Protein AF-A0A920KUJ2-F1 (afdb_monomer_lite)

Sequence (91 aa):
MNLSTAAAVDVLNRAEHRLKASVCWWHLLVVAATSPAPIQAAACVHPWVELRTEQSLRAALKSGVIQAVAVHAIPLDDEDMLLRLISALPA

Foldseek 3Di:
DEDQALVVLVVLVPDPDNDAAEYEPVSLPDAPVPDDPLCVLLPPDPPHHDHPRNVSVVVCCVVCSHPYYDNPDDDDDPVNSVVSSVVSDDD

pLDDT: mean 80.21, std 13.04, range [52.12, 96.5]

Secondary structure (DSSP, 8-state):
-EE--HHHHHHHHH-SS----EEEHHHHH--GGGS-HHHHHT-S-SSPPPTTHHHHHHHHHHTTSS-EEE-------HHHHHHHHHHTS--

Radius of gyration: 14.64 Å; chains: 1; bounding box: 35×23×38 Å

Structure (mmCIF, N/CA/C/O backbone):
data_AF-A0A920KUJ2-F1
#
_entry.id   AF-A0A920KUJ2-F1
#
loop_
_atom_site.group_PDB
_atom_site.id
_atom_site.type_symbol
_atom_site.label_atom_id
_atom_site.label_alt_id
_atom_site.label_comp_id
_atom_site.label_asym_id
_atom_site.label_entity_id
_atom_site.label_seq_id
_atom_site.pdbx_PDB_ins_code
_atom_site.Cartn_x
_atom_site.Cartn_y
_atom_site.Cartn_z
_atom_site.occupancy
_atom_site.B_iso_or_equiv
_atom_site.auth_seq_id
_atom_site.auth_comp_id
_atom_site.auth_asym_id
_atom_site.auth_atom_id
_atom_site.pdbx_PDB_model_num
ATOM 1 N N . MET A 1 1 ? -8.944 2.983 -2.130 1.00 73.75 1 MET A N 1
ATOM 2 C CA . MET A 1 1 ? -7.879 4.009 -2.181 1.00 73.75 1 MET A CA 1
ATOM 3 C C . MET A 1 1 ? -6.571 3.338 -1.810 1.00 73.75 1 MET A C 1
ATOM 5 O O . MET A 1 1 ? -6.560 2.700 -0.767 1.00 73.75 1 MET A O 1
ATOM 9 N N . ASN A 1 2 ? -5.543 3.407 -2.660 1.00 83.44 2 ASN A N 1
ATOM 10 C CA . ASN A 1 2 ? -4.266 2.722 -2.444 1.00 83.44 2 ASN A CA 1
ATOM 11 C C . ASN A 1 2 ? -3.253 3.663 -1.771 1.00 83.44 2 ASN A C 1
ATOM 13 O O . ASN A 1 2 ? -2.790 4.607 -2.405 1.00 83.44 2 ASN A O 1
ATOM 17 N N . LEU A 1 3 ? -2.961 3.445 -0.490 1.00 88.38 3 LEU A N 1
ATOM 18 C CA . LEU A 1 3 ? -2.057 4.287 0.295 1.00 88.38 3 LEU A CA 1
ATOM 19 C C . LEU A 1 3 ? -0.602 3.856 0.130 1.00 88.38 3 LEU A C 1
ATOM 21 O O . LEU A 1 3 ? -0.312 2.666 0.178 1.00 88.38 3 LEU A O 1
ATOM 25 N N . SER A 1 4 ? 0.301 4.829 0.019 1.00 87.38 4 SER A N 1
ATOM 26 C CA . SER A 1 4 ? 1.742 4.586 -0.133 1.00 87.38 4 SER A CA 1
ATOM 27 C C . SER A 1 4 ? 2.636 5.502 0.703 1.00 87.38 4 SER A C 1
ATOM 29 O O . SER A 1 4 ? 3.853 5.362 0.624 1.00 87.38 4 SER A O 1
ATOM 31 N N . THR A 1 5 ? 2.062 6.442 1.467 1.00 89.12 5 THR A N 1
ATOM 32 C CA . THR A 1 5 ? 2.792 7.459 2.247 1.00 89.12 5 THR A CA 1
ATOM 33 C C . THR A 1 5 ? 2.341 7.467 3.706 1.00 89.12 5 THR A C 1
ATOM 35 O O . THR A 1 5 ? 1.177 7.193 4.014 1.00 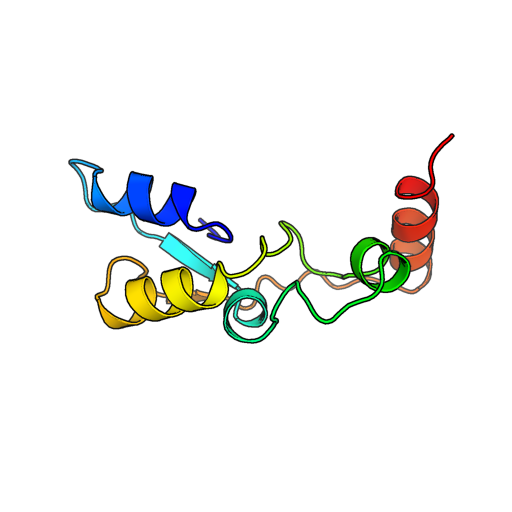89.12 5 THR A O 1
ATOM 38 N N . ALA A 1 6 ? 3.251 7.813 4.621 1.00 90.38 6 ALA A N 1
ATOM 39 C CA . ALA A 1 6 ? 2.917 7.988 6.035 1.00 90.38 6 ALA A CA 1
ATOM 40 C C . ALA A 1 6 ? 1.975 9.187 6.248 1.00 90.38 6 ALA A C 1
ATOM 42 O O . ALA A 1 6 ? 1.016 9.091 7.007 1.00 90.38 6 ALA A O 1
ATOM 43 N N . ALA A 1 7 ? 2.175 10.276 5.499 1.00 91.38 7 ALA A N 1
ATOM 44 C CA . ALA A 1 7 ? 1.305 11.448 5.560 1.00 91.38 7 ALA A CA 1
ATOM 45 C C . ALA A 1 7 ? -0.156 11.112 5.208 1.00 91.38 7 ALA A C 1
ATOM 47 O O . ALA A 1 7 ? -1.083 11.593 5.857 1.00 91.38 7 ALA A O 1
ATOM 48 N N . ALA A 1 8 ? -0.385 10.246 4.216 1.00 90.50 8 ALA A N 1
ATOM 49 C CA . ALA A 1 8 ? -1.739 9.834 3.860 1.00 90.50 8 ALA A CA 1
ATOM 50 C C . ALA A 1 8 ? -2.384 8.938 4.937 1.00 90.50 8 ALA A C 1
ATOM 52 O O . ALA A 1 8 ? -3.597 9.004 5.138 1.00 90.50 8 ALA A O 1
ATOM 53 N N . VAL A 1 9 ? -1.587 8.150 5.672 1.00 92.62 9 VAL A N 1
ATOM 54 C CA . VAL A 1 9 ? -2.055 7.433 6.872 1.00 92.62 9 VAL A CA 1
ATOM 55 C C . VAL A 1 9 ? -2.486 8.418 7.958 1.00 92.62 9 VAL A C 1
ATOM 57 O O . VAL A 1 9 ? -3.555 8.237 8.537 1.00 92.62 9 VAL A O 1
ATOM 60 N N . ASP A 1 10 ? -1.707 9.471 8.209 1.00 92.94 10 ASP A N 1
ATOM 61 C CA . ASP A 1 10 ? -2.044 10.484 9.217 1.00 92.94 10 ASP A CA 1
ATOM 62 C C . ASP A 1 10 ? -3.345 11.217 8.883 1.00 92.94 10 ASP A C 1
ATOM 64 O O . ASP A 1 10 ? -4.186 11.417 9.761 1.00 92.94 10 ASP A O 1
ATOM 68 N N . VAL A 1 11 ? -3.542 11.578 7.611 1.00 93.00 11 VAL A N 1
ATOM 69 C CA . VAL A 1 11 ? -4.797 12.175 7.129 1.00 93.00 11 VAL A CA 1
ATOM 70 C C . VAL A 1 11 ? -5.966 11.222 7.362 1.00 93.00 11 VAL A C 1
ATOM 72 O O . VAL A 1 11 ? -6.993 11.634 7.898 1.00 93.00 11 VAL A O 1
ATOM 75 N N . LEU A 1 12 ? -5.804 9.942 7.015 1.00 92.62 12 LEU A N 1
ATOM 76 C CA . LEU A 1 12 ? -6.852 8.944 7.204 1.00 92.62 12 LEU A CA 1
ATOM 77 C C . LEU A 1 12 ? -7.199 8.739 8.683 1.00 92.62 12 LEU A C 1
ATOM 79 O O . LEU A 1 12 ? -8.366 8.580 9.026 1.00 92.62 12 LEU A O 1
ATOM 83 N N . ASN A 1 13 ? -6.196 8.767 9.556 1.00 91.81 13 ASN A N 1
ATOM 84 C CA . ASN A 1 13 ? -6.373 8.585 10.991 1.00 91.81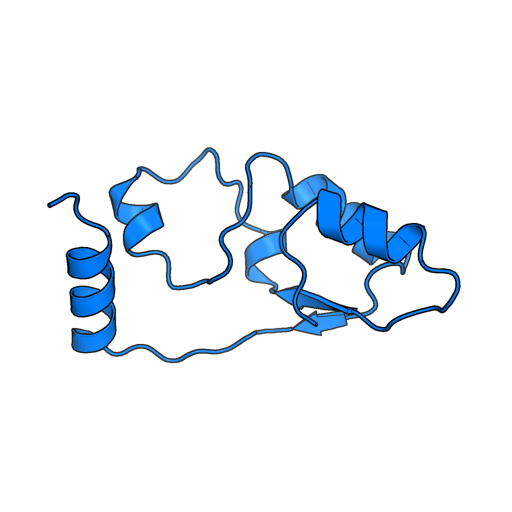 13 ASN A CA 1
ATOM 85 C C . ASN A 1 13 ? -7.082 9.776 11.664 1.00 91.81 13 ASN A C 1
ATOM 87 O O . ASN A 1 13 ? -7.732 9.603 12.690 1.00 91.81 13 ASN A O 1
ATOM 91 N N . ARG A 1 14 ? -6.959 10.984 11.096 1.00 93.25 14 ARG A N 1
ATOM 92 C CA . ARG A 1 14 ? -7.611 12.212 11.588 1.00 93.25 14 ARG A CA 1
ATOM 93 C C . ARG A 1 14 ? -8.977 12.478 10.957 1.00 93.25 14 ARG A C 1
ATOM 95 O O . ARG A 1 14 ? -9.647 13.422 11.366 1.00 93.25 14 ARG A O 1
ATOM 102 N N . ALA A 1 15 ? -9.374 11.703 9.951 1.00 90.94 15 ALA A N 1
ATOM 103 C CA . ALA A 1 15 ? -10.649 11.895 9.278 1.00 90.94 15 ALA A CA 1
ATOM 104 C C . ALA A 1 15 ? -11.816 11.639 10.248 1.00 90.94 15 ALA A C 1
ATOM 106 O O . ALA A 1 15 ? -11.879 10.597 10.898 1.00 90.94 15 ALA A O 1
ATOM 107 N N . GLU A 1 16 ? -12.764 12.578 10.314 1.00 87.94 16 GLU A N 1
ATOM 108 C CA . GLU A 1 16 ? -13.955 12.474 11.176 1.00 87.94 16 GLU A CA 1
ATOM 109 C C . GLU A 1 16 ? -14.828 11.263 10.814 1.00 87.94 16 GLU A C 1
ATOM 111 O O . GLU A 1 16 ? -15.468 10.647 11.668 1.00 87.94 16 GLU A O 1
ATOM 116 N N . HIS A 1 17 ? -14.817 10.883 9.535 1.00 87.19 17 HIS A N 1
ATOM 117 C CA . HIS A 1 17 ? -15.467 9.683 9.037 1.00 87.19 17 HIS A CA 1
ATOM 118 C C . HIS A 1 17 ? -14.448 8.588 8.746 1.00 87.19 17 HIS A C 1
ATOM 120 O O . HIS A 1 17 ? -13.394 8.824 8.155 1.00 87.19 17 HIS A O 1
ATOM 126 N N . ARG A 1 18 ? -14.813 7.347 9.084 1.00 85.06 18 ARG A N 1
ATOM 127 C CA . ARG A 1 18 ? -13.979 6.172 8.826 1.00 85.06 18 ARG A CA 1
ATOM 128 C C . ARG A 1 18 ? -13.988 5.815 7.338 1.00 85.06 18 ARG A C 1
ATOM 130 O O . ARG A 1 18 ? -14.763 4.970 6.889 1.00 85.06 18 ARG A O 1
ATOM 137 N N . LEU A 1 19 ? -13.122 6.472 6.572 1.00 89.44 19 LEU A N 1
ATOM 138 C CA . LEU A 1 19 ? -12.896 6.155 5.166 1.00 89.44 19 LEU A CA 1
ATOM 139 C C . LEU A 1 19 ? -12.229 4.779 5.045 1.00 89.44 19 LEU A C 1
ATOM 141 O O . LEU A 1 19 ? -11.347 4.426 5.827 1.00 89.44 19 LEU A O 1
ATOM 145 N N . LYS A 1 20 ? -12.652 3.994 4.050 1.00 92.06 20 LYS A N 1
ATOM 146 C CA . LYS A 1 20 ? -12.031 2.698 3.763 1.00 92.06 20 LYS A CA 1
ATOM 147 C C . LYS A 1 20 ? -10.823 2.876 2.849 1.00 92.06 20 LYS A C 1
ATOM 149 O O . LYS A 1 20 ? -10.935 3.460 1.768 1.00 92.06 20 LYS A O 1
ATOM 154 N N . ALA A 1 21 ? -9.691 2.311 3.245 1.00 93.62 21 ALA A N 1
ATOM 155 C CA . ALA A 1 21 ? -8.453 2.347 2.485 1.00 93.62 21 ALA A CA 1
ATOM 156 C C . ALA A 1 21 ? -7.792 0.969 2.391 1.00 93.62 21 ALA A C 1
ATOM 158 O O . ALA A 1 21 ? -7.971 0.091 3.240 1.00 93.62 21 ALA A O 1
ATOM 159 N N . SER A 1 22 ? -7.005 0.811 1.334 1.00 93.88 22 SER A N 1
ATOM 160 C CA . SER A 1 22 ? -6.172 -0.351 1.064 1.00 93.88 22 SER A CA 1
ATOM 161 C C . SER A 1 22 ? -4.721 0.080 0.860 1.00 93.88 22 SER A C 1
ATOM 163 O O . SER A 1 22 ? -4.449 1.242 0.566 1.00 93.88 22 SER A O 1
ATOM 165 N N . VAL A 1 23 ? -3.791 -0.859 0.969 1.00 91.75 23 VAL A N 1
ATOM 166 C CA . VAL A 1 23 ? -2.367 -0.669 0.651 1.00 91.75 23 VAL A CA 1
ATOM 167 C C . VAL A 1 23 ? -1.930 -1.706 -0.379 1.00 91.75 23 VAL A C 1
ATOM 169 O O . VAL A 1 23 ? -2.421 -2.837 -0.350 1.00 91.75 23 VAL A O 1
ATOM 172 N N . CYS A 1 24 ? -1.020 -1.352 -1.285 1.00 90.19 24 CYS A N 1
ATOM 173 C CA . CYS A 1 24 ? -0.459 -2.308 -2.230 1.00 90.19 24 CYS A CA 1
ATOM 174 C C . CYS A 1 24 ? 0.496 -3.225 -1.472 1.00 90.19 24 CYS A C 1
ATOM 176 O O . CYS A 1 24 ? 1.340 -2.750 -0.714 1.00 90.19 24 CYS A O 1
ATOM 178 N N . TRP A 1 25 ? 0.390 -4.538 -1.674 1.00 88.00 25 TRP A N 1
ATOM 179 C CA . TRP A 1 25 ? 1.260 -5.513 -1.004 1.00 88.00 25 TRP A CA 1
ATOM 180 C C . TRP A 1 25 ? 2.756 -5.198 -1.182 1.00 88.00 25 TRP A C 1
ATOM 182 O O . TRP A 1 25 ? 3.535 -5.377 -0.249 1.00 88.00 25 TRP A O 1
ATOM 192 N N . TRP A 1 26 ? 3.145 -4.647 -2.336 1.00 84.38 26 TRP A N 1
ATOM 193 C CA . TRP A 1 26 ? 4.520 -4.236 -2.617 1.00 84.38 26 TRP A CA 1
ATOM 194 C C . TRP A 1 26 ? 5.012 -3.135 -1.668 1.00 84.38 26 TRP A C 1
ATOM 196 O O . TRP A 1 26 ? 6.155 -3.166 -1.211 1.00 84.38 26 TRP A O 1
ATOM 206 N N . HIS A 1 27 ? 4.124 -2.210 -1.282 1.00 86.31 27 HIS A N 1
ATOM 207 C CA . HIS A 1 27 ? 4.433 -1.119 -0.351 1.00 86.31 27 HIS A CA 1
ATOM 208 C C . HIS A 1 27 ? 4.699 -1.591 1.082 1.00 86.31 27 HIS A C 1
ATOM 210 O O . HIS A 1 27 ? 5.255 -0.852 1.890 1.00 86.31 27 HIS A O 1
ATOM 216 N N . LEU A 1 28 ? 4.316 -2.828 1.409 1.00 86.50 28 LEU A N 1
ATOM 217 C CA . LEU A 1 28 ? 4.593 -3.441 2.704 1.00 86.50 28 LEU A CA 1
ATOM 218 C C . LEU A 1 28 ? 5.938 -4.162 2.738 1.00 86.50 28 LEU A C 1
ATOM 220 O O . LEU A 1 28 ? 6.411 -4.452 3.834 1.00 86.50 28 LEU A O 1
ATOM 224 N N . LEU A 1 29 ? 6.533 -4.495 1.593 1.00 80.50 29 LEU A N 1
ATOM 225 C CA . LEU A 1 29 ? 7.742 -5.321 1.512 1.00 80.50 29 LEU A CA 1
ATOM 226 C C . LEU A 1 29 ? 8.994 -4.505 1.188 1.00 80.50 29 LEU A C 1
ATOM 228 O O . LEU A 1 29 ? 10.060 -4.806 1.724 1.00 80.50 29 LEU A O 1
ATOM 232 N N . VAL A 1 30 ? 8.870 -3.487 0.335 1.00 68.38 30 VAL A N 1
ATOM 233 C CA . VAL A 1 30 ? 10.020 -2.765 -0.216 1.00 68.38 30 VAL A CA 1
ATOM 234 C C . VAL A 1 30 ? 10.447 -1.605 0.672 1.00 68.38 30 VAL A C 1
ATOM 236 O O . VAL A 1 30 ? 9.673 -0.689 0.933 1.00 68.38 30 VAL A O 1
ATOM 239 N N . VAL A 1 31 ? 11.725 -1.615 1.058 1.00 63.47 31 VAL A N 1
ATOM 240 C CA . VAL A 1 31 ? 12.398 -0.464 1.663 1.00 63.47 31 VAL A CA 1
ATOM 241 C C . VAL A 1 31 ? 12.993 0.378 0.538 1.00 63.47 31 VAL A C 1
ATOM 243 O O . VAL A 1 31 ? 13.957 -0.024 -0.120 1.00 63.47 31 VAL A O 1
ATOM 246 N N . ALA A 1 32 ? 12.454 1.578 0.340 1.00 57.75 32 ALA A N 1
ATOM 247 C CA . ALA A 1 32 ? 12.900 2.542 -0.670 1.00 57.75 32 ALA A CA 1
ATOM 248 C C . ALA A 1 32 ? 14.418 2.852 -0.648 1.00 57.75 32 ALA A C 1
ATOM 250 O O . ALA A 1 32 ? 14.981 3.277 -1.651 1.00 57.75 32 ALA A O 1
ATOM 251 N N . ALA A 1 33 ? 15.114 2.569 0.460 1.00 52.12 33 ALA A N 1
ATOM 252 C CA . ALA A 1 33 ? 16.558 2.762 0.613 1.00 52.12 33 ALA A CA 1
ATOM 253 C C . ALA A 1 33 ? 17.452 1.790 -0.186 1.00 52.12 33 ALA A C 1
ATOM 255 O O . ALA A 1 33 ? 18.665 1.979 -0.196 1.00 52.12 33 ALA A O 1
ATOM 256 N N . THR A 1 34 ? 16.902 0.738 -0.805 1.00 53.59 34 THR A N 1
ATOM 257 C CA . THR A 1 34 ? 17.720 -0.358 -1.377 1.00 53.59 34 THR A CA 1
ATOM 258 C C . THR A 1 34 ? 17.736 -0.458 -2.900 1.00 53.59 34 THR A C 1
ATOM 260 O O . THR A 1 34 ? 18.506 -1.256 -3.426 1.00 53.59 34 THR A O 1
ATOM 263 N N . SER A 1 35 ? 16.955 0.346 -3.631 1.00 55.53 35 SER A N 1
ATOM 264 C CA . SER A 1 35 ? 16.980 0.316 -5.103 1.00 55.53 35 SER A CA 1
ATOM 265 C C . SER A 1 35 ? 17.752 1.499 -5.694 1.00 55.53 35 SER A C 1
ATOM 267 O O . SER A 1 35 ? 17.389 2.642 -5.404 1.00 55.53 35 SER A O 1
ATOM 269 N N . PRO A 1 36 ? 18.779 1.268 -6.536 1.00 56.50 36 PRO A N 1
ATOM 270 C CA . PRO A 1 36 ? 19.441 2.331 -7.289 1.00 56.50 36 PRO A CA 1
ATOM 271 C C . PRO A 1 36 ? 18.440 3.066 -8.198 1.00 56.50 36 PRO A C 1
ATOM 273 O O . PRO A 1 36 ? 17.494 2.461 -8.697 1.00 56.50 36 PRO A O 1
ATOM 276 N N . ALA A 1 37 ? 18.660 4.365 -8.432 1.00 58.72 37 ALA A N 1
ATOM 277 C CA . ALA A 1 37 ? 17.784 5.256 -9.212 1.00 58.72 37 ALA A CA 1
ATOM 278 C C . ALA A 1 37 ? 17.204 4.667 -10.527 1.00 58.72 37 ALA A C 1
ATOM 280 O O . ALA A 1 37 ? 15.998 4.802 -10.733 1.00 58.72 37 ALA A O 1
ATOM 281 N N . PRO A 1 38 ? 17.963 3.954 -11.388 1.00 54.25 38 PRO A N 1
ATOM 282 C CA . PRO A 1 38 ? 17.397 3.331 -12.594 1.00 54.25 38 PRO A CA 1
ATOM 283 C C . PRO A 1 38 ? 16.382 2.208 -12.307 1.00 54.25 38 PRO A C 1
ATOM 285 O O . PRO A 1 38 ? 15.444 2.023 -13.075 1.00 54.25 38 PRO A O 1
ATOM 288 N N . ILE A 1 39 ? 16.509 1.495 -11.182 1.00 57.66 39 ILE A N 1
ATOM 289 C CA . ILE A 1 39 ? 15.523 0.492 -10.742 1.00 57.66 39 ILE A CA 1
ATOM 290 C C . ILE A 1 39 ? 14.276 1.173 -10.167 1.00 57.66 39 ILE A C 1
ATOM 292 O O . ILE A 1 39 ? 13.185 0.631 -10.286 1.00 57.66 39 ILE A O 1
ATOM 296 N N . GLN A 1 40 ? 14.403 2.377 -9.596 1.00 58.75 40 GLN A N 1
ATOM 297 C CA . GLN A 1 40 ? 13.244 3.179 -9.178 1.00 58.75 40 GLN A CA 1
ATOM 298 C C . GLN A 1 40 ? 12.456 3.699 -10.387 1.00 58.75 40 GLN A C 1
ATOM 300 O O . GLN A 1 40 ? 11.231 3.642 -10.382 1.00 58.75 40 GLN A O 1
ATOM 305 N N . ALA A 1 41 ? 13.155 4.143 -11.437 1.00 57.44 41 ALA A N 1
ATOM 306 C CA . ALA A 1 41 ? 12.560 4.592 -12.698 1.00 57.44 41 ALA A CA 1
ATOM 307 C C . ALA A 1 41 ? 11.850 3.460 -13.463 1.00 57.44 41 ALA A C 1
ATOM 309 O O . ALA A 1 41 ? 10.795 3.675 -14.053 1.00 57.44 41 ALA A O 1
ATOM 310 N N . ALA A 1 42 ? 12.399 2.244 -13.408 1.00 55.81 42 ALA A N 1
ATOM 311 C CA . ALA A 1 42 ? 11.783 1.036 -13.952 1.00 55.81 42 ALA A CA 1
ATOM 312 C C . ALA A 1 42 ? 10.863 0.313 -12.948 1.00 55.81 42 ALA A C 1
ATOM 314 O O . ALA A 1 42 ? 10.398 -0.789 -13.224 1.00 55.81 42 ALA A O 1
ATOM 315 N N . ALA A 1 43 ? 10.607 0.863 -11.757 1.00 59.72 43 ALA A N 1
ATOM 316 C CA . ALA A 1 43 ? 9.787 0.170 -10.771 1.00 59.72 43 ALA A CA 1
ATOM 317 C C . ALA A 1 43 ? 8.315 0.177 -11.207 1.00 59.72 43 ALA A C 1
ATOM 319 O O . ALA A 1 43 ? 7.670 1.221 -11.252 1.00 59.72 43 ALA A O 1
ATOM 320 N N . CYS A 1 44 ? 7.750 -1.008 -11.445 1.00 60.25 44 CYS A N 1
ATOM 321 C CA . CYS A 1 44 ? 6.386 -1.213 -11.950 1.00 60.25 44 CYS A CA 1
ATOM 322 C C . CYS A 1 44 ? 5.254 -0.797 -10.987 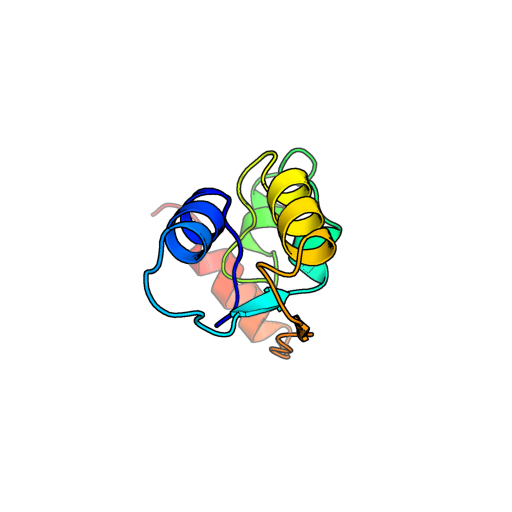1.00 60.25 44 CYS A C 1
ATOM 324 O O . CYS A 1 44 ? 4.090 -1.095 -11.247 1.00 60.25 44 CYS A O 1
ATOM 326 N N . VAL A 1 45 ? 5.559 -0.167 -9.847 1.00 66.25 45 VAL A N 1
ATOM 327 C CA . VAL A 1 45 ? 4.569 0.162 -8.812 1.00 66.25 45 VAL A CA 1
ATOM 328 C C . VAL A 1 45 ? 4.544 1.663 -8.565 1.00 66.25 45 VAL A C 1
ATOM 330 O O . VAL A 1 45 ? 5.460 2.227 -7.968 1.00 66.25 45 VAL A O 1
ATOM 333 N N . HIS A 1 46 ? 3.439 2.283 -8.978 1.00 66.94 46 HIS A N 1
ATOM 334 C CA . HIS A 1 46 ? 3.096 3.664 -8.658 1.00 66.94 46 HIS A CA 1
ATOM 335 C C . HIS A 1 46 ? 1.863 3.726 -7.739 1.00 66.94 46 HIS A C 1
ATOM 337 O O . HIS A 1 46 ? 0.945 2.917 -7.891 1.00 66.94 46 HIS A O 1
ATOM 343 N N . PRO A 1 47 ? 1.795 4.704 -6.819 1.00 68.06 47 PRO A N 1
ATOM 344 C CA . PRO A 1 47 ? 2.890 5.588 -6.401 1.00 68.06 47 PRO A CA 1
ATOM 345 C C . PRO A 1 47 ? 4.047 4.808 -5.757 1.00 68.06 47 PRO A C 1
ATOM 347 O O . PRO A 1 47 ? 3.852 3.708 -5.236 1.00 68.06 47 PRO A O 1
ATOM 350 N N . TRP A 1 48 ? 5.254 5.368 -5.822 1.00 70.00 48 TRP A N 1
ATOM 351 C CA . TRP A 1 48 ? 6.424 4.764 -5.187 1.00 70.00 48 TRP A CA 1
ATOM 352 C C . TRP A 1 48 ? 6.355 4.936 -3.663 1.00 70.00 48 TRP A C 1
ATOM 354 O O . TRP A 1 48 ? 5.684 5.840 -3.161 1.00 70.00 48 TRP A O 1
ATOM 364 N N . VAL A 1 49 ? 7.025 4.054 -2.921 1.00 71.06 49 VAL A N 1
ATOM 365 C CA . VAL A 1 49 ? 7.092 4.152 -1.455 1.00 71.06 49 VAL A CA 1
ATOM 366 C C . VAL A 1 49 ? 8.143 5.180 -1.082 1.00 71.06 49 VAL A C 1
ATOM 368 O O . VAL A 1 49 ? 9.282 5.090 -1.526 1.00 71.06 49 VAL A O 1
ATOM 371 N N . GLU A 1 50 ? 7.796 6.137 -0.232 1.00 72.06 50 GLU A N 1
ATOM 372 C CA . GLU A 1 50 ? 8.787 7.047 0.341 1.00 72.06 50 GLU A CA 1
ATOM 373 C C . GLU A 1 50 ? 9.662 6.319 1.378 1.00 72.06 50 GLU A C 1
ATOM 375 O O . GLU A 1 50 ? 9.213 5.407 2.077 1.00 72.06 50 GLU A O 1
ATOM 380 N N . LEU A 1 51 ? 10.920 6.743 1.524 1.00 69.62 51 LEU A N 1
ATOM 381 C CA . LEU A 1 51 ? 11.856 6.213 2.524 1.00 69.62 51 LEU A CA 1
ATOM 382 C C . LEU A 1 51 ? 11.221 6.073 3.913 1.00 69.62 51 LEU A C 1
ATOM 384 O O . LEU A 1 51 ? 10.676 7.030 4.453 1.00 69.62 51 LEU A O 1
ATOM 388 N N . ARG A 1 52 ? 11.352 4.876 4.508 1.00 69.81 52 ARG A N 1
ATOM 389 C CA . ARG A 1 52 ? 10.878 4.544 5.868 1.00 69.81 52 ARG A CA 1
ATOM 390 C C . ARG A 1 52 ? 9.359 4.645 6.055 1.00 69.81 52 ARG A C 1
ATOM 392 O O . ARG A 1 52 ? 8.869 4.726 7.179 1.00 69.81 52 ARG A O 1
ATOM 399 N N . THR A 1 53 ? 8.595 4.627 4.967 1.00 82.94 53 THR A N 1
ATOM 400 C CA . THR A 1 53 ? 7.132 4.601 5.045 1.00 82.94 53 THR A CA 1
ATOM 401 C C . THR A 1 53 ? 6.589 3.200 5.337 1.00 82.94 53 THR A C 1
ATOM 403 O O . THR A 1 53 ? 5.481 3.069 5.869 1.00 82.94 53 THR A O 1
ATOM 406 N N . GLU A 1 54 ? 7.352 2.133 5.061 1.00 86.44 54 GLU A N 1
ATOM 407 C CA . GLU A 1 54 ? 6.838 0.771 5.221 1.00 86.44 54 GLU A CA 1
ATOM 408 C C . GLU A 1 54 ? 6.435 0.456 6.670 1.00 86.44 54 GLU A C 1
ATOM 410 O O . GLU A 1 54 ? 5.450 -0.253 6.895 1.00 86.44 54 GLU A O 1
ATOM 415 N N . GLN A 1 55 ? 7.140 1.011 7.669 1.00 89.25 55 GLN A N 1
ATOM 416 C CA . GLN A 1 55 ? 6.782 0.812 9.076 1.00 89.25 55 GLN A CA 1
ATOM 417 C C . GLN A 1 55 ? 5.410 1.418 9.392 1.00 89.25 55 GLN A C 1
ATOM 419 O O . GLN A 1 55 ? 4.585 0.749 10.019 1.00 89.25 55 GLN A O 1
ATOM 424 N N . SER A 1 56 ? 5.147 2.641 8.925 1.00 91.75 56 SER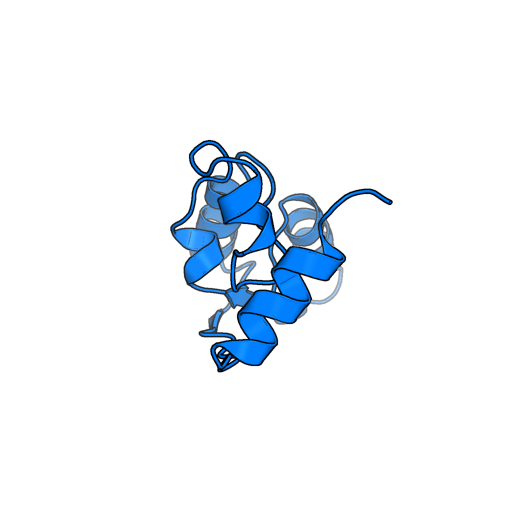 A N 1
ATOM 425 C CA . SER A 1 56 ? 3.875 3.336 9.143 1.00 91.75 56 SER A CA 1
ATOM 426 C C . SER A 1 56 ? 2.711 2.607 8.475 1.00 91.75 56 SER A C 1
ATOM 428 O O . SER A 1 56 ? 1.675 2.403 9.105 1.00 91.75 56 SER A O 1
ATOM 430 N N . LEU A 1 57 ? 2.891 2.123 7.242 1.00 92.31 57 LEU A N 1
ATOM 431 C CA . LEU A 1 57 ? 1.862 1.349 6.535 1.00 92.31 57 LEU A CA 1
ATOM 432 C C . LEU A 1 57 ? 1.562 0.016 7.237 1.00 92.31 57 LEU A C 1
ATOM 434 O O . LEU A 1 57 ? 0.397 -0.342 7.422 1.00 92.31 57 LEU A O 1
ATOM 438 N N . ARG A 1 58 ? 2.597 -0.704 7.693 1.00 93.44 58 ARG A N 1
ATOM 439 C CA . ARG A 1 58 ? 2.433 -1.946 8.468 1.00 93.44 58 ARG A CA 1
ATOM 440 C C . ARG A 1 58 ? 1.729 -1.692 9.802 1.00 93.44 58 ARG A C 1
ATOM 442 O O . ARG A 1 58 ? 0.877 -2.487 10.195 1.00 93.44 58 ARG A O 1
ATOM 449 N N . ALA A 1 59 ? 2.073 -0.610 10.499 1.00 94.69 59 ALA A N 1
ATOM 450 C CA . ALA A 1 59 ? 1.423 -0.229 11.750 1.00 94.69 59 ALA A CA 1
ATOM 451 C C . ALA A 1 59 ? -0.059 0.109 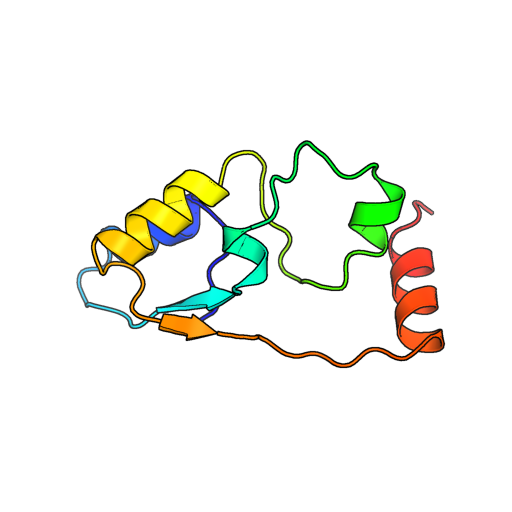11.531 1.00 94.69 59 ALA A C 1
ATOM 453 O O . ALA A 1 59 ? -0.909 -0.400 12.257 1.00 94.69 59 ALA A O 1
ATOM 454 N N . ALA A 1 60 ? -0.371 0.881 10.488 1.00 94.62 60 ALA A N 1
ATOM 455 C CA . ALA A 1 60 ? -1.733 1.264 10.128 1.00 94.62 60 ALA A CA 1
ATOM 456 C C . ALA A 1 60 ? -2.609 0.070 9.714 1.00 94.62 60 ALA A C 1
ATOM 458 O O . ALA A 1 60 ? -3.804 0.041 10.012 1.00 94.62 60 ALA A O 1
ATOM 459 N N . LEU A 1 61 ? -2.022 -0.936 9.057 1.00 95.38 61 LEU A N 1
ATOM 460 C CA . LEU A 1 61 ? -2.707 -2.193 8.755 1.00 95.38 61 LEU A CA 1
ATOM 461 C C . LEU A 1 61 ? -2.999 -2.986 10.037 1.00 95.38 61 LEU A C 1
ATOM 463 O O . LEU A 1 61 ? -4.119 -3.447 10.235 1.00 95.38 61 LEU A O 1
ATOM 467 N N . LYS A 1 62 ? -2.016 -3.101 10.941 1.00 96.50 62 LYS A N 1
ATOM 468 C CA . LYS A 1 62 ? -2.182 -3.797 12.230 1.00 96.50 62 LYS A CA 1
ATOM 469 C C . LYS A 1 62 ? -3.227 -3.136 13.132 1.00 96.50 62 LYS A C 1
ATOM 471 O O . LYS A 1 62 ? -3.943 -3.842 13.831 1.00 96.50 62 LYS A O 1
ATOM 476 N N . SER A 1 63 ? -3.317 -1.806 13.126 1.00 94.88 63 SER A N 1
ATOM 477 C CA . SER A 1 63 ? -4.284 -1.050 13.934 1.00 94.88 63 SER A CA 1
ATOM 478 C C . SER A 1 63 ? -5.669 -0.922 13.286 1.00 94.88 63 SER A C 1
ATOM 480 O O . SER A 1 63 ? -6.596 -0.415 13.916 1.00 94.88 63 SER A O 1
ATOM 482 N N . GLY A 1 64 ? -5.840 -1.371 12.039 1.00 94.00 64 GLY A N 1
ATOM 483 C CA . GLY A 1 64 ? -7.112 -1.296 11.316 1.00 94.00 64 GLY A CA 1
ATOM 484 C C . GLY A 1 64 ? -7.466 0.097 10.779 1.00 94.00 64 GLY A C 1
ATOM 485 O O . GLY A 1 64 ? -8.622 0.324 10.392 1.00 94.00 64 GLY A O 1
ATOM 486 N N . VAL A 1 65 ? -6.495 1.020 10.739 1.00 94.75 65 VAL A N 1
ATOM 487 C CA . VAL A 1 65 ? -6.580 2.294 9.996 1.00 94.75 65 VAL A CA 1
ATOM 488 C C . VAL A 1 65 ? -6.599 2.019 8.491 1.00 94.75 65 VAL A C 1
ATOM 490 O O . VAL A 1 65 ? -7.349 2.660 7.763 1.00 94.75 65 VAL A O 1
ATOM 493 N N . ILE A 1 66 ? -5.858 1.007 8.035 1.00 95.50 66 ILE A N 1
ATOM 494 C CA . ILE A 1 66 ? -5.977 0.416 6.696 1.00 95.50 66 ILE A CA 1
ATOM 495 C C . ILE A 1 66 ? -6.715 -0.915 6.841 1.00 95.50 66 ILE A C 1
ATOM 497 O O . ILE A 1 66 ? -6.380 -1.708 7.717 1.00 95.50 66 ILE A O 1
ATOM 501 N N . GLN A 1 67 ? -7.729 -1.168 6.010 1.00 95.44 67 GLN A N 1
ATOM 502 C CA . GLN A 1 67 ? -8.611 -2.334 6.176 1.00 95.44 67 GLN A CA 1
ATOM 503 C C . GLN A 1 67 ? -8.277 -3.491 5.235 1.00 95.44 67 GLN A C 1
ATOM 505 O O . GLN A 1 67 ? -8.777 -4.595 5.437 1.00 95.44 67 GLN A O 1
ATOM 510 N N . ALA A 1 68 ? -7.479 -3.251 4.196 1.00 95.25 68 ALA A N 1
ATOM 511 C CA . ALA A 1 68 ? -7.211 -4.257 3.180 1.00 95.25 68 ALA A CA 1
ATOM 512 C C . ALA A 1 68 ? -5.813 -4.132 2.573 1.00 95.25 68 ALA A C 1
ATOM 514 O O . ALA A 1 68 ? -5.242 -3.045 2.473 1.00 95.25 68 ALA A O 1
ATOM 515 N N . VAL A 1 69 ? -5.310 -5.261 2.088 1.00 94.12 69 VAL A N 1
ATOM 516 C CA . VAL A 1 69 ? -4.161 -5.321 1.185 1.00 94.12 69 VAL A CA 1
ATOM 517 C C . VAL A 1 69 ? -4.690 -5.598 -0.219 1.00 94.12 69 VAL A C 1
ATOM 519 O O . VAL A 1 69 ? -5.524 -6.483 -0.401 1.00 94.12 69 VAL A O 1
ATOM 522 N N . ALA A 1 70 ? -4.233 -4.831 -1.202 1.00 91.50 70 ALA A N 1
ATOM 523 C CA . ALA A 1 70 ? -4.598 -4.979 -2.604 1.00 91.50 70 ALA A CA 1
ATOM 524 C C . ALA A 1 70 ? -3.370 -5.350 -3.444 1.00 91.50 70 ALA A C 1
ATOM 526 O O . ALA A 1 70 ? -2.245 -4.962 -3.132 1.00 91.50 70 ALA A O 1
ATOM 527 N N . VAL A 1 71 ? -3.590 -6.083 -4.537 1.00 85.44 71 VAL A N 1
ATOM 528 C CA . VAL A 1 71 ? -2.515 -6.424 -5.484 1.00 85.44 71 VAL A CA 1
ATOM 529 C C . VAL A 1 71 ? -2.121 -5.214 -6.337 1.00 85.44 71 VAL A C 1
ATOM 531 O O . VAL A 1 71 ? -0.952 -5.054 -6.657 1.00 85.44 71 VAL A O 1
ATOM 534 N N . HIS A 1 72 ? -3.100 -4.364 -6.674 1.00 80.62 72 HIS A N 1
ATOM 535 C CA . HIS A 1 72 ? -2.965 -3.257 -7.629 1.00 80.62 72 HIS A CA 1
ATOM 536 C C . HIS A 1 72 ? -2.243 -3.682 -8.922 1.00 80.62 72 HIS A C 1
ATOM 538 O O . HIS A 1 72 ? -1.261 -3.075 -9.335 1.00 80.62 72 HIS A O 1
ATOM 544 N N . ALA A 1 73 ? -2.723 -4.775 -9.526 1.00 78.94 73 ALA A N 1
ATOM 545 C CA . ALA A 1 73 ? -2.124 -5.354 -10.720 1.00 78.94 73 ALA A CA 1
ATOM 546 C C . ALA A 1 73 ? -2.255 -4.404 -11.917 1.00 78.94 73 ALA A C 1
ATOM 548 O O . ALA A 1 73 ? -3.366 -4.070 -12.330 1.00 78.94 73 ALA A O 1
ATOM 549 N N . ILE A 1 74 ? -1.112 -4.013 -12.471 1.00 80.38 74 ILE A N 1
ATOM 550 C CA . ILE A 1 74 ? -0.991 -3.329 -13.755 1.00 80.38 74 ILE A CA 1
ATOM 551 C C . ILE A 1 74 ? -0.010 -4.182 -14.566 1.00 80.38 74 ILE A C 1
ATOM 553 O O . ILE A 1 74 ? 1.186 -4.13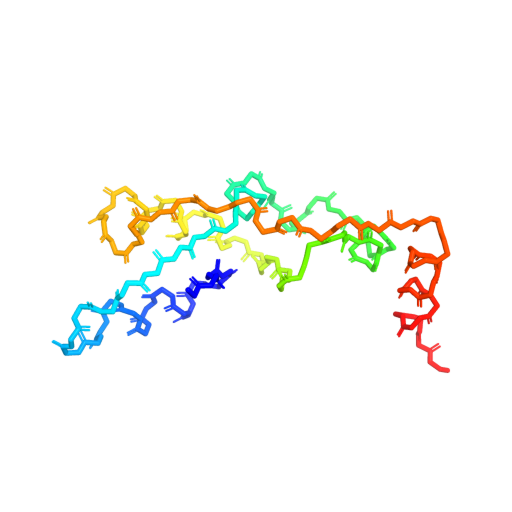7 -14.275 1.00 80.38 74 ILE A O 1
ATOM 557 N N . PRO A 1 75 ? -0.490 -5.041 -15.482 1.00 80.50 75 PRO A N 1
ATOM 558 C CA . PRO A 1 75 ? 0.405 -5.776 -16.364 1.00 80.50 75 PRO A CA 1
ATOM 559 C C . PRO A 1 75 ? 1.117 -4.774 -17.276 1.00 80.50 75 PRO A C 1
ATOM 561 O O . PRO A 1 75 ? 0.483 -3.844 -17.766 1.00 80.50 75 PRO A O 1
ATOM 564 N N . LEU A 1 76 ? 2.422 -4.955 -17.453 1.00 79.44 76 LEU A N 1
ATOM 565 C CA . LEU A 1 76 ? 3.258 -4.149 -18.338 1.00 79.44 76 LEU A CA 1
ATOM 566 C C . LEU A 1 76 ? 3.981 -5.111 -19.269 1.00 79.44 76 LEU A C 1
ATOM 568 O O . LEU A 1 76 ? 4.508 -6.125 -18.798 1.00 79.44 76 LEU A O 1
ATOM 572 N N . ASP A 1 77 ? 3.969 -4.812 -20.561 1.00 85.69 77 ASP A N 1
ATOM 573 C CA . ASP A 1 77 ? 4.828 -5.493 -21.522 1.00 85.69 77 ASP A CA 1
ATOM 574 C C . ASP A 1 77 ? 6.204 -4.810 -21.621 1.00 85.69 77 ASP A C 1
ATOM 576 O O . ASP A 1 77 ? 6.485 -3.813 -20.950 1.00 85.69 77 ASP A O 1
ATOM 580 N N . ASP A 1 78 ? 7.098 -5.379 -22.427 1.00 83.06 78 ASP A N 1
ATOM 581 C CA . ASP A 1 78 ? 8.459 -4.858 -22.567 1.00 83.06 78 ASP A CA 1
ATOM 582 C C . ASP A 1 78 ? 8.479 -3.427 -23.137 1.00 83.06 78 ASP A C 1
ATOM 584 O O . ASP A 1 78 ? 9.346 -2.629 -22.772 1.00 83.06 78 ASP A O 1
ATOM 588 N N . GLU A 1 79 ? 7.520 -3.070 -23.997 1.00 86.19 79 GLU A N 1
ATOM 589 C CA . GLU A 1 79 ? 7.420 -1.733 -24.586 1.00 86.19 79 GLU A CA 1
ATOM 590 C C . GLU A 1 79 ? 6.969 -0.704 -23.540 1.00 86.19 79 GLU A C 1
ATOM 592 O O . GLU A 1 79 ? 7.615 0.337 -23.377 1.00 86.19 79 GLU A O 1
ATOM 597 N N . ASP A 1 80 ? 5.941 -1.024 -22.751 1.00 82.00 80 ASP A N 1
ATOM 598 C CA . ASP A 1 80 ? 5.465 -0.209 -21.629 1.00 82.00 80 ASP A CA 1
ATOM 599 C C . ASP A 1 80 ? 6.582 0.080 -20.616 1.00 82.00 80 ASP A C 1
ATOM 601 O O . ASP A 1 80 ? 6.692 1.184 -20.064 1.00 82.00 80 ASP A O 1
ATOM 605 N N . MET A 1 81 ? 7.426 -0.922 -20.361 1.00 77.62 81 MET A N 1
ATOM 606 C CA . MET A 1 81 ? 8.572 -0.810 -19.463 1.00 77.62 81 MET A CA 1
ATOM 607 C C . MET A 1 81 ? 9.645 0.136 -20.014 1.00 77.62 81 MET A C 1
ATOM 609 O O . MET A 1 81 ? 10.185 0.960 -19.266 1.00 77.62 81 MET A O 1
ATOM 613 N N . LEU A 1 82 ? 9.933 0.063 -21.316 1.00 80.06 82 LEU A N 1
ATOM 614 C CA . LEU A 1 82 ? 10.890 0.948 -21.985 1.00 80.06 82 LEU A CA 1
ATOM 615 C C . LEU A 1 82 ? 10.395 2.397 -22.026 1.00 80.06 82 LEU A C 1
ATOM 617 O O . LEU A 1 82 ? 11.164 3.313 -21.725 1.00 80.06 82 LEU A O 1
ATOM 621 N N . LEU A 1 83 ? 9.114 2.617 -22.333 1.00 79.81 83 LEU A N 1
ATOM 622 C CA . LEU A 1 83 ? 8.507 3.952 -22.350 1.00 79.81 83 LEU A CA 1
ATOM 623 C C . LEU A 1 83 ? 8.616 4.641 -20.986 1.00 79.81 83 LEU A C 1
ATOM 625 O O . LEU A 1 83 ? 8.972 5.820 -20.908 1.00 79.81 83 LEU A O 1
ATOM 629 N N . ARG A 1 84 ? 8.376 3.899 -19.900 1.00 74.50 84 ARG A N 1
ATOM 630 C CA . ARG A 1 84 ? 8.540 4.412 -18.533 1.00 74.50 84 ARG A CA 1
ATOM 631 C C . ARG A 1 84 ? 9.975 4.824 -18.238 1.00 74.50 84 ARG A C 1
ATOM 633 O O . ARG A 1 84 ? 10.186 5.924 -17.728 1.00 74.50 84 ARG A O 1
ATOM 640 N N . LEU A 1 85 ? 10.947 3.988 -18.600 1.00 73.19 85 LEU A N 1
ATOM 641 C CA . LEU A 1 85 ? 12.363 4.295 -18.408 1.00 73.19 85 LEU A CA 1
ATOM 642 C C . LEU A 1 85 ? 12.763 5.577 -19.145 1.00 73.19 85 LEU A C 1
ATOM 644 O O . LEU A 1 85 ? 13.398 6.444 -18.551 1.00 73.19 85 LEU A O 1
ATOM 648 N N . ILE A 1 86 ? 12.354 5.717 -20.409 1.00 77.50 86 ILE A N 1
ATOM 649 C CA . ILE A 1 86 ? 12.645 6.901 -21.228 1.00 77.50 86 ILE A CA 1
ATOM 650 C C . ILE A 1 86 ? 12.024 8.153 -20.602 1.00 77.50 86 ILE A C 1
ATOM 652 O O . ILE A 1 86 ? 12.699 9.169 -20.473 1.00 77.50 86 ILE A O 1
ATOM 656 N N . SER A 1 87 ? 10.767 8.072 -20.152 1.00 71.44 87 SER A N 1
ATOM 657 C CA . SER A 1 87 ? 10.066 9.202 -19.524 1.00 71.44 87 SER A CA 1
ATOM 658 C C . SER A 1 87 ? 10.670 9.658 -18.189 1.00 71.44 87 SER A C 1
ATOM 660 O O . SER A 1 87 ? 10.406 10.773 -17.744 1.00 71.44 87 SER A O 1
ATOM 662 N N . ALA A 1 88 ? 11.471 8.805 -17.546 1.00 67.50 88 ALA A N 1
ATOM 663 C CA . ALA A 1 88 ? 12.118 9.084 -16.269 1.00 67.50 88 ALA A CA 1
ATOM 664 C C . ALA A 1 88 ? 13.538 9.666 -16.410 1.00 67.50 88 ALA A C 1
ATOM 666 O O . ALA A 1 88 ? 14.139 10.044 -15.401 1.00 67.50 88 ALA A O 1
ATOM 667 N N . LEU A 1 89 ? 14.094 9.734 -17.625 1.00 67.62 89 LEU A N 1
ATOM 668 C CA . LEU A 1 89 ? 15.391 10.363 -17.875 1.00 67.62 89 LEU A CA 1
ATOM 669 C C . LEU A 1 89 ? 15.233 11.896 -17.928 1.00 67.62 89 LEU A C 1
ATOM 671 O O . LEU A 1 89 ? 14.267 12.387 -18.513 1.00 67.62 89 LEU A O 1
ATOM 675 N N . PRO A 1 90 ? 16.151 12.673 -17.323 1.00 65.44 90 PRO A N 1
ATOM 676 C CA . PRO A 1 90 ? 16.139 14.127 -17.460 1.00 65.44 90 PRO A CA 1
ATOM 677 C C . PRO A 1 90 ? 16.385 14.539 -18.921 1.00 65.44 90 PRO A C 1
ATOM 679 O O . PRO A 1 90 ? 17.145 13.873 -19.627 1.00 65.44 90 PRO A O 1
ATOM 682 N N . ALA A 1 91 ? 15.723 15.623 -19.342 1.00 67.75 91 ALA A N 1
ATOM 683 C CA . ALA A 1 91 ? 15.841 16.214 -20.678 1.00 67.75 91 ALA A CA 1
ATOM 684 C C . ALA A 1 91 ? 17.232 16.803 -20.960 1.00 67.75 91 ALA A C 1
ATOM 686 O O . ALA A 1 91 ? 17.866 17.307 -20.002 1.00 67.75 91 ALA A O 1
#